Protein AF-A0A484FN72-F1 (afdb_monomer_lite)

Secondary structure (DSSP, 8-state):
-------------PPPPBTTB-HHHHHHHHHHHTHHHHHH-TTS-HIIIIIHHHHHHHHHHHHHS-HHHHHHHHHHHHHHHHTTTSHHHHHHHHHHHHHTTTT-HHHHHHHHHHHTSSS-HHHHHHHHHHHHHSTT-HHHHHHHHHHHHHHHHHHHHHHHHHT--

Radius of gyration: 18.96 Å; chains: 1; bounding box: 56×49×54 Å

Organism: Colletotrichum orbiculare (strain 104-T / ATCC 96160 / CBS 514.97 / LARS 414 / MAFF 240422) (NCBI:txid1213857)

Structure (mmCIF, N/CA/C/O backbone):
data_AF-A0A484FN72-F1
#
_entry.id   AF-A0A484FN72-F1
#
loop_
_atom_site.group_PDB
_atom_site.id
_atom_site.type_symbol
_atom_site.label_atom_id
_atom_site.label_alt_id
_atom_site.label_comp_id
_atom_site.label_asym_id
_atom_site.label_entity_id
_atom_site.label_seq_id
_atom_site.pdbx_PDB_ins_code
_atom_site.Cartn_x
_atom_site.Cartn_y
_atom_site.Cartn_z
_atom_site.occupancy
_atom_site.B_iso_or_equiv
_atom_site.auth_seq_id
_atom_site.auth_comp_id
_atom_site.auth_asym_id
_atom_site.auth_atom_id
_atom_site.pdbx_PDB_model_num
ATOM 1 N N . MET A 1 1 ? -37.221 30.517 35.607 1.00 42.94 1 MET A N 1
ATOM 2 C CA . MET A 1 1 ? -36.880 31.556 34.610 1.00 42.94 1 MET A CA 1
ATOM 3 C C . MET A 1 1 ? -35.497 32.049 35.008 1.00 42.94 1 MET A C 1
ATOM 5 O O . MET A 1 1 ? -35.375 32.486 36.138 1.00 42.94 1 MET A O 1
ATOM 9 N N . SER A 1 2 ? -34.399 31.863 34.287 1.00 36.91 2 SER A N 1
ATOM 10 C CA . SER A 1 2 ? -34.174 31.676 32.851 1.00 36.91 2 SER A CA 1
ATOM 11 C C . SER A 1 2 ? -32.861 30.889 32.686 1.00 36.91 2 SER A C 1
ATOM 13 O O . SER A 1 2 ? -31.913 31.127 33.423 1.00 36.91 2 SER A O 1
ATOM 15 N N . SER A 1 3 ? -32.888 29.789 31.937 1.00 43.03 3 SER A N 1
ATOM 16 C CA . SER A 1 3 ? -32.247 29.637 30.617 1.00 43.03 3 SER A CA 1
ATOM 17 C C . SER A 1 3 ? -30.721 29.769 30.643 1.00 43.03 3 SER A C 1
ATOM 19 O O . SER A 1 3 ? -30.185 30.865 30.512 1.00 43.03 3 SER A O 1
ATOM 21 N N . SER A 1 4 ? -30.030 28.630 30.734 1.00 42.06 4 SER A N 1
ATOM 22 C CA . SER A 1 4 ? -28.650 28.504 30.264 1.00 42.06 4 SER A CA 1
ATOM 23 C C . SER A 1 4 ? -28.678 27.734 28.952 1.00 42.06 4 SER A C 1
ATOM 25 O O . SER A 1 4 ? -28.871 26.521 28.909 1.00 42.06 4 SER A O 1
ATOM 27 N N . ASP A 1 5 ? -28.572 28.524 27.892 1.00 45.25 5 ASP A N 1
ATOM 28 C CA . ASP A 1 5 ? -28.374 28.133 26.509 1.00 45.25 5 ASP A CA 1
ATOM 29 C C . ASP A 1 5 ? -27.136 27.230 26.408 1.00 45.25 5 ASP A C 1
ATOM 31 O O . ASP A 1 5 ? -26.021 27.641 26.726 1.00 45.25 5 ASP A O 1
ATOM 35 N N . THR A 1 6 ? -27.347 25.965 26.048 1.00 44.88 6 THR A N 1
ATOM 36 C CA . THR A 1 6 ? -26.264 25.023 25.752 1.00 44.88 6 THR A CA 1
ATOM 37 C C . THR A 1 6 ? -26.281 24.822 24.247 1.00 44.88 6 THR A C 1
ATOM 39 O O . THR A 1 6 ? -27.060 24.024 23.726 1.00 44.88 6 THR A O 1
ATOM 42 N N . GLY A 1 7 ? -25.467 25.610 23.545 1.00 36.84 7 GLY A N 1
ATOM 43 C CA . GLY A 1 7 ? -25.264 25.459 22.109 1.00 36.84 7 GLY A CA 1
ATOM 44 C C . GLY A 1 7 ? -24.752 24.052 21.762 1.00 36.84 7 GLY A C 1
ATOM 45 O O . GLY A 1 7 ? -24.093 23.412 22.589 1.00 36.84 7 GLY A O 1
ATOM 46 N N . PRO A 1 8 ? -25.043 23.539 20.555 1.00 42.38 8 PRO A N 1
ATOM 47 C CA . PRO A 1 8 ? -24.592 22.219 20.154 1.00 42.38 8 PRO A CA 1
ATOM 48 C C . PRO A 1 8 ? -23.074 22.250 19.963 1.00 42.38 8 PRO A C 1
ATOM 50 O O . PRO A 1 8 ? -22.546 22.987 19.131 1.00 42.38 8 PRO A O 1
ATOM 53 N N . ALA A 1 9 ? -22.367 21.434 20.744 1.00 38.75 9 ALA A N 1
ATOM 54 C CA . ALA A 1 9 ? -20.978 21.106 20.481 1.00 38.75 9 ALA A CA 1
ATOM 55 C C . ALA A 1 9 ? -20.918 20.356 19.145 1.00 38.75 9 ALA A C 1
ATOM 57 O O . ALA A 1 9 ? -21.205 19.162 19.070 1.00 38.75 9 ALA A O 1
ATOM 58 N N . THR A 1 10 ? -20.572 21.065 18.075 1.00 40.38 10 THR A N 1
ATOM 59 C CA . THR A 1 10 ? -20.181 20.444 16.815 1.00 40.38 10 THR A CA 1
ATOM 60 C C . THR A 1 10 ? -18.912 19.650 17.094 1.00 40.38 10 THR A C 1
ATOM 62 O O . THR A 1 10 ? -17.827 20.221 17.205 1.00 40.38 10 THR A O 1
ATOM 65 N N . SER A 1 11 ? -19.042 18.333 17.258 1.00 41.00 11 SER A N 1
ATOM 66 C CA . SER A 1 11 ? -17.911 17.411 17.245 1.00 41.00 11 SER A CA 1
ATOM 67 C C . SER A 1 11 ? -17.256 17.491 15.870 1.00 41.00 11 SER A C 1
ATOM 69 O O . SER A 1 11 ? -17.613 16.761 14.950 1.00 41.00 11 SER A O 1
ATOM 71 N N . GLN A 1 12 ? -16.308 18.413 15.711 1.00 38.53 12 GLN A N 1
ATOM 72 C CA . GLN A 1 12 ? -15.317 18.312 14.656 1.00 38.53 12 GLN A CA 1
ATOM 73 C C . GLN A 1 12 ? -14.512 17.055 14.972 1.00 38.53 12 GLN A C 1
ATOM 75 O O . GLN A 1 12 ? -13.676 17.051 15.872 1.00 38.53 12 GLN A O 1
ATOM 80 N N . ALA A 1 13 ? -14.851 15.951 14.307 1.00 48.53 13 ALA A N 1
ATOM 81 C CA . ALA A 1 13 ? -14.035 14.754 14.333 1.00 48.53 13 ALA A CA 1
ATOM 82 C C . ALA A 1 13 ? -12.677 15.142 13.744 1.00 48.53 13 ALA A C 1
ATOM 84 O O . ALA A 1 13 ? -12.560 15.318 12.532 1.00 48.53 13 ALA A O 1
ATOM 85 N N . THR A 1 14 ? -11.687 15.355 14.612 1.00 56.38 14 THR A N 1
ATOM 86 C CA . THR A 1 14 ? -10.317 15.643 14.205 1.00 56.38 14 THR A CA 1
ATOM 87 C C . THR A 1 14 ? -9.869 14.518 13.286 1.00 56.38 14 THR A C 1
ATOM 89 O O . THR A 1 14 ? -9.955 13.340 13.646 1.00 56.38 14 THR A O 1
ATOM 92 N N . GLU A 1 15 ? -9.474 14.874 12.069 1.00 61.31 15 GLU A N 1
ATOM 93 C CA . GLU A 1 15 ? -8.938 13.912 11.121 1.00 61.31 15 GLU A CA 1
ATOM 94 C C . GLU A 1 15 ? -7.735 13.198 11.759 1.00 61.31 15 GLU A C 1
ATOM 96 O O . GLU A 1 15 ? -6.949 13.852 12.452 1.00 61.31 15 GLU A O 1
ATOM 101 N N . PRO A 1 16 ? -7.604 11.865 11.622 1.00 65.62 16 PRO A N 1
ATOM 102 C CA . PRO A 1 16 ? -6.483 11.158 12.226 1.00 65.62 16 PRO A CA 1
ATOM 103 C C . PRO A 1 16 ? -5.169 11.719 11.691 1.00 65.62 16 PRO A C 1
ATOM 105 O O . PRO A 1 16 ? -4.988 11.794 10.486 1.00 65.62 16 PRO A O 1
ATOM 108 N N . GLU A 1 17 ? -4.251 12.100 12.576 1.00 72.19 17 GLU A N 1
ATOM 109 C CA . GLU A 1 17 ? -2.908 12.523 12.182 1.00 72.19 17 GLU A CA 1
ATOM 110 C C . GLU A 1 17 ? -1.963 11.322 12.132 1.00 72.19 17 GLU A C 1
ATOM 112 O O . GLU A 1 17 ? -1.795 10.590 13.114 1.00 72.19 17 GLU A O 1
ATOM 117 N N . ILE A 1 18 ? -1.282 11.166 10.999 1.00 66.62 18 ILE A N 1
ATOM 118 C CA . ILE A 1 18 ? -0.271 10.135 10.770 1.00 66.62 18 ILE A CA 1
ATOM 119 C C . ILE A 1 18 ? 1.087 10.816 10.784 1.00 66.62 18 ILE A C 1
ATOM 121 O O . ILE A 1 18 ? 1.348 11.693 9.967 1.00 66.62 18 ILE A O 1
ATOM 125 N N . LEU A 1 19 ? 1.949 10.445 11.737 1.00 62.75 19 LEU A N 1
ATOM 126 C CA . LEU A 1 19 ? 3.273 11.066 11.918 1.00 62.75 19 LEU A CA 1
ATOM 127 C C . LEU A 1 19 ? 3.207 12.603 12.084 1.00 62.75 19 LEU A C 1
ATOM 129 O O . LEU A 1 19 ? 4.116 13.319 11.675 1.00 62.75 19 LEU A O 1
ATOM 133 N N . GLY A 1 20 ? 2.124 13.112 12.682 1.00 74.94 20 GLY A N 1
ATOM 134 C CA . GLY A 1 20 ? 1.894 14.552 12.859 1.00 74.94 20 GLY A CA 1
ATOM 135 C C . GLY A 1 20 ? 1.471 15.285 11.582 1.00 74.94 20 GLY A C 1
ATOM 136 O O . GLY A 1 20 ? 1.580 16.507 11.526 1.00 74.94 20 GLY A O 1
ATOM 137 N N . ARG A 1 21 ? 1.020 14.560 10.548 1.00 77.56 21 ARG A N 1
ATOM 138 C CA . ARG A 1 21 ? 0.485 15.132 9.307 1.00 77.56 21 ARG A CA 1
ATOM 139 C C . ARG A 1 21 ? -0.951 14.687 9.046 1.00 77.56 21 ARG A C 1
ATOM 141 O O . ARG A 1 21 ? -1.323 13.552 9.341 1.00 77.56 21 ARG A O 1
ATOM 148 N N . ASN A 1 22 ? -1.730 15.591 8.457 1.00 87.75 22 ASN A N 1
ATOM 149 C CA . ASN A 1 22 ? -3.014 15.288 7.825 1.00 87.75 22 ASN A CA 1
ATOM 150 C C . ASN A 1 22 ? -2.799 14.738 6.399 1.00 87.75 22 ASN A C 1
ATOM 152 O O . ASN A 1 22 ? -1.655 14.610 5.942 1.00 87.75 22 ASN A O 1
ATOM 156 N N . ARG A 1 23 ? -3.885 14.391 5.695 1.00 89.31 23 ARG A N 1
ATOM 157 C CA . ARG A 1 23 ? -3.808 13.785 4.354 1.00 89.31 23 ARG A CA 1
ATOM 158 C C . ARG A 1 23 ? -3.053 14.665 3.375 1.00 89.31 23 ARG A C 1
ATOM 160 O O . ARG A 1 23 ? -2.128 14.188 2.721 1.00 89.31 23 ARG A O 1
ATOM 167 N N . GLU A 1 24 ? -3.406 15.944 3.303 1.00 89.88 24 GLU A N 1
ATOM 168 C CA . GLU A 1 24 ? -2.817 16.895 2.361 1.00 89.88 24 GLU A CA 1
ATOM 169 C C . GLU A 1 24 ? -1.325 17.080 2.622 1.00 89.88 24 GLU A C 1
ATOM 171 O O . GLU A 1 24 ? -0.533 17.088 1.679 1.00 89.88 24 GLU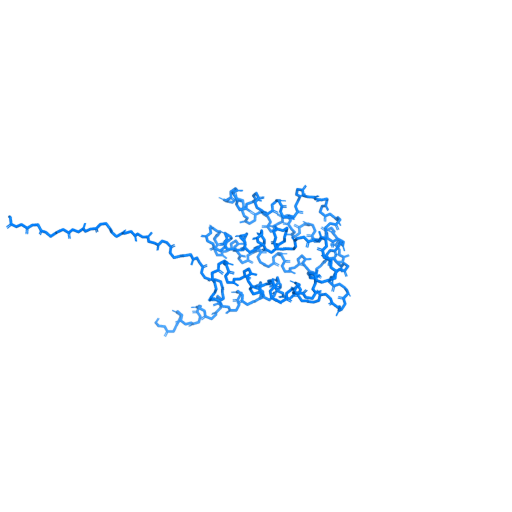 A O 1
ATOM 176 N N . GLY A 1 25 ? -0.929 17.171 3.895 1.00 87.19 25 GLY A N 1
ATOM 177 C CA . GLY A 1 25 ? 0.475 17.224 4.284 1.00 87.19 25 GLY A CA 1
ATOM 178 C C . GLY A 1 25 ? 1.227 15.976 3.828 1.00 87.19 25 GLY A C 1
ATOM 179 O O . GLY A 1 25 ? 2.272 16.078 3.190 1.00 87.19 25 GLY A O 1
ATOM 180 N N . MET A 1 26 ? 0.672 14.785 4.074 1.00 84.38 26 MET A N 1
ATOM 181 C CA . MET A 1 26 ? 1.322 13.535 3.674 1.00 84.38 26 MET A CA 1
ATOM 182 C C . MET A 1 26 ? 1.404 13.363 2.148 1.00 84.38 26 MET A C 1
ATOM 184 O O . MET A 1 26 ? 2.418 12.867 1.651 1.00 84.38 26 MET A O 1
ATOM 188 N N . ILE A 1 27 ? 0.394 13.818 1.399 1.00 86.44 27 ILE A N 1
ATOM 189 C CA . ILE A 1 27 ? 0.428 13.872 -0.071 1.00 86.44 27 ILE A CA 1
ATOM 190 C C . ILE A 1 27 ? 1.539 14.818 -0.534 1.00 86.44 27 ILE A C 1
ATOM 192 O O . ILE A 1 27 ? 2.385 14.418 -1.332 1.00 86.44 27 ILE A O 1
ATOM 196 N N . ALA A 1 28 ? 1.572 16.050 -0.017 1.00 88.25 28 ALA A N 1
ATOM 197 C CA . ALA A 1 28 ? 2.549 17.059 -0.417 1.00 88.25 28 ALA A CA 1
ATOM 198 C C . ALA A 1 28 ? 3.991 16.595 -0.170 1.00 88.25 28 ALA A C 1
ATOM 200 O O . ALA A 1 28 ? 4.846 16.719 -1.048 1.00 88.25 28 ALA A O 1
ATOM 201 N N . ASP A 1 29 ? 4.255 16.000 0.992 1.00 84.00 29 ASP A N 1
ATOM 202 C CA . ASP A 1 29 ? 5.582 15.492 1.330 1.00 84.00 29 ASP A CA 1
ATOM 203 C C . ASP A 1 29 ? 5.983 14.280 0.485 1.00 84.00 29 ASP A C 1
ATOM 205 O O . ASP A 1 29 ? 7.139 14.163 0.077 1.00 84.00 29 ASP A O 1
ATOM 209 N N . THR A 1 30 ? 5.030 13.403 0.160 1.00 80.56 30 THR A N 1
ATOM 210 C CA . THR A 1 30 ? 5.279 12.263 -0.734 1.00 80.56 30 THR A CA 1
ATOM 211 C C . THR A 1 30 ? 5.624 12.732 -2.146 1.00 80.56 30 THR A C 1
ATOM 213 O O . THR A 1 30 ? 6.576 12.229 -2.739 1.00 80.56 30 THR A O 1
ATOM 216 N N . LEU A 1 31 ? 4.904 13.729 -2.670 1.00 83.75 31 LEU A N 1
ATOM 217 C CA . LEU A 1 31 ? 5.185 14.310 -3.985 1.00 83.75 31 LEU A CA 1
ATOM 218 C C . LEU A 1 31 ? 6.552 14.985 -4.028 1.00 83.75 31 LEU A C 1
ATOM 220 O O . LEU A 1 31 ? 7.321 14.737 -4.952 1.00 83.75 31 LEU A O 1
ATOM 224 N N . LYS A 1 32 ? 6.879 15.780 -3.004 1.00 84.81 32 LYS A N 1
ATOM 225 C CA . LYS A 1 32 ? 8.177 16.453 -2.889 1.00 84.81 32 LYS A CA 1
ATOM 226 C C . LYS A 1 32 ? 9.336 15.455 -2.879 1.00 84.81 32 LYS A C 1
ATOM 228 O O . LYS A 1 32 ? 10.331 15.647 -3.570 1.00 84.81 32 LYS A O 1
ATOM 233 N N . ASN A 1 33 ? 9.202 14.366 -2.126 1.00 78.38 33 ASN A N 1
ATOM 234 C CA . ASN A 1 33 ? 10.230 13.326 -2.055 1.00 78.38 33 ASN A CA 1
ATOM 235 C C . ASN A 1 33 ? 10.291 12.456 -3.328 1.00 78.38 33 ASN A C 1
ATOM 237 O O . ASN A 1 33 ? 11.293 11.784 -3.564 1.00 78.38 33 ASN A O 1
ATOM 241 N N . GLY A 1 34 ? 9.228 12.460 -4.136 1.00 74.88 34 GLY A N 1
ATOM 242 C CA . GLY A 1 34 ? 9.104 11.714 -5.387 1.00 74.88 34 GLY A CA 1
ATOM 243 C C . GLY A 1 34 ? 9.384 12.526 -6.656 1.00 74.88 34 GLY A C 1
ATOM 244 O O . GLY A 1 34 ? 9.218 11.983 -7.748 1.00 74.88 34 GLY A O 1
ATOM 245 N N . GLU A 1 35 ? 9.806 13.794 -6.555 1.00 79.19 35 GLU A N 1
ATOM 246 C CA . GLU A 1 35 ? 10.008 14.676 -7.719 1.00 79.19 35 GLU A CA 1
ATOM 247 C C . GLU A 1 35 ? 10.939 14.070 -8.775 1.00 79.19 35 GLU A C 1
ATOM 249 O O . GLU A 1 35 ? 10.685 14.187 -9.974 1.00 79.19 35 GLU A O 1
ATOM 254 N N . ASP A 1 36 ? 12.004 13.392 -8.349 1.00 76.44 36 ASP A N 1
ATOM 255 C CA . ASP A 1 36 ? 12.948 12.766 -9.273 1.00 76.44 36 ASP A CA 1
ATOM 256 C C . ASP A 1 36 ? 12.338 11.569 -10.008 1.00 76.44 36 ASP A C 1
ATOM 258 O O . ASP A 1 36 ? 12.657 11.347 -11.173 1.00 76.44 36 ASP A O 1
ATOM 262 N N . VAL A 1 37 ? 11.391 10.858 -9.390 1.00 70.62 37 VAL A N 1
ATOM 263 C CA . VAL A 1 37 ? 10.647 9.788 -10.068 1.00 70.62 37 VAL A CA 1
ATOM 264 C C . VAL A 1 37 ? 9.665 10.368 -11.085 1.00 70.62 37 VAL A C 1
ATOM 266 O O . VAL A 1 37 ? 9.597 9.886 -12.214 1.00 70.62 37 VAL A O 1
ATOM 269 N N . GLN A 1 38 ? 8.958 11.448 -10.740 1.00 78.06 38 GLN A N 1
ATOM 270 C CA . GLN A 1 38 ? 8.058 12.128 -11.678 1.00 78.06 38 GLN A CA 1
ATOM 271 C C . GLN A 1 38 ? 8.799 12.633 -12.928 1.00 78.06 38 GLN A C 1
ATOM 273 O O . GLN A 1 38 ? 8.246 12.578 -14.025 1.00 78.06 38 GLN A O 1
ATOM 278 N N . LYS A 1 39 ? 10.053 13.088 -12.789 1.00 81.25 39 LYS A N 1
ATOM 279 C CA . LYS A 1 39 ? 10.898 13.503 -13.927 1.00 81.25 39 LYS A CA 1
ATOM 280 C C . LYS A 1 39 ? 11.282 12.339 -14.845 1.00 81.25 39 LYS A C 1
ATOM 282 O O . LYS A 1 39 ? 11.461 12.561 -16.039 1.00 81.25 39 LYS A O 1
ATOM 287 N N . LEU A 1 40 ? 11.437 11.129 -14.302 1.00 74.38 40 LEU A N 1
ATOM 288 C CA . LEU A 1 40 ? 11.783 9.932 -15.079 1.00 74.38 40 LEU A CA 1
ATOM 289 C C . LEU A 1 40 ? 10.598 9.404 -15.894 1.00 74.38 40 LEU A C 1
ATOM 291 O O . LEU A 1 40 ? 10.806 8.864 -16.978 1.00 74.38 40 LEU A O 1
ATOM 295 N N . TYR A 1 41 ? 9.372 9.602 -15.405 1.00 73.38 41 TYR A N 1
ATOM 296 C CA . TYR A 1 41 ? 8.148 9.175 -16.084 1.00 73.38 41 TYR A CA 1
ATOM 297 C C . TYR A 1 41 ? 7.149 10.346 -16.183 1.00 73.38 41 TYR A C 1
ATOM 299 O O . TYR A 1 41 ? 6.137 10.360 -15.479 1.00 73.38 41 TYR A O 1
ATOM 307 N N . PRO A 1 42 ? 7.419 11.353 -17.038 1.00 80.31 42 PRO A N 1
ATOM 308 C CA . PRO A 1 42 ? 6.624 12.585 -17.113 1.00 80.31 42 PRO A CA 1
ATOM 309 C C . PRO A 1 42 ? 5.178 12.360 -17.575 1.00 80.31 42 PRO A C 1
ATOM 311 O O . PRO A 1 42 ? 4.304 13.160 -17.251 1.00 80.31 42 PRO A O 1
ATOM 314 N N . ASP A 1 43 ? 4.917 11.263 -18.287 1.00 82.12 43 ASP A N 1
ATOM 315 C CA . ASP A 1 43 ? 3.585 10.913 -18.793 1.00 82.12 43 ASP A CA 1
ATOM 316 C C . ASP A 1 43 ? 2.688 10.258 -17.729 1.00 82.12 43 ASP A C 1
ATOM 318 O O . ASP A 1 43 ? 1.490 10.066 -17.942 1.00 82.12 43 ASP A O 1
ATOM 322 N N . VAL A 1 44 ? 3.250 9.899 -16.571 1.00 74.06 44 VAL A N 1
ATOM 323 C CA . VAL A 1 44 ? 2.516 9.264 -15.475 1.00 74.06 44 VAL A CA 1
ATOM 324 C C . VAL A 1 44 ? 2.105 10.327 -14.464 1.00 74.06 44 VAL A C 1
ATOM 326 O O . VAL A 1 44 ? 2.952 10.964 -13.841 1.00 74.06 44 VAL A O 1
ATOM 329 N N . ASN A 1 45 ? 0.798 10.487 -14.237 1.00 83.06 45 ASN A N 1
ATOM 330 C CA . ASN A 1 45 ? 0.291 11.307 -13.135 1.00 83.06 45 ASN A CA 1
ATOM 331 C C . ASN A 1 45 ? 0.423 10.542 -11.806 1.00 83.06 45 ASN A C 1
ATOM 333 O O . ASN A 1 45 ? -0.544 9.949 -11.326 1.00 83.06 45 ASN A O 1
ATOM 337 N N . PHE A 1 46 ? 1.621 10.527 -11.208 1.00 77.88 46 PHE A N 1
ATOM 338 C CA . PHE A 1 46 ? 1.867 9.791 -9.959 1.00 77.88 46 PHE A CA 1
ATOM 339 C C . PHE A 1 46 ? 1.004 10.282 -8.802 1.00 77.88 46 PHE A C 1
ATOM 341 O O . PHE A 1 46 ? 0.629 9.482 -7.943 1.00 77.88 46 PHE A O 1
ATOM 348 N N . LYS A 1 47 ? 0.673 11.577 -8.781 1.00 84.56 47 LYS A N 1
ATOM 349 C CA . LYS A 1 47 ? -0.167 12.168 -7.742 1.00 84.56 47 LYS A CA 1
ATOM 350 C C . LYS A 1 47 ? -1.515 11.459 -7.662 1.00 84.56 47 LYS A C 1
ATOM 352 O O . LYS A 1 47 ? -1.810 10.837 -6.646 1.00 84.56 47 LYS A O 1
ATOM 357 N N . GLU A 1 48 ? -2.291 11.520 -8.736 1.00 86.38 48 GLU A N 1
ATOM 358 C CA . GLU A 1 48 ? -3.656 10.982 -8.756 1.00 86.38 48 GLU A CA 1
ATOM 359 C C . GLU A 1 48 ? -3.668 9.456 -8.896 1.00 86.38 48 GLU A C 1
ATOM 361 O O . GLU A 1 48 ? -4.537 8.779 -8.351 1.00 86.38 48 GLU A O 1
ATOM 366 N N . ALA A 1 49 ? -2.699 8.881 -9.617 1.00 79.69 49 ALA A N 1
ATOM 367 C CA . ALA A 1 49 ? -2.706 7.449 -9.901 1.00 79.69 49 ALA A CA 1
ATOM 368 C C . ALA A 1 49 ? -2.167 6.589 -8.748 1.00 79.69 49 ALA A C 1
ATOM 370 O O . ALA A 1 49 ? -2.540 5.414 -8.664 1.00 79.69 49 ALA A O 1
ATOM 371 N N . VAL A 1 50 ? -1.285 7.140 -7.902 1.00 78.69 50 VAL A N 1
ATOM 372 C CA . VAL A 1 50 ? -0.530 6.374 -6.893 1.00 78.69 50 VAL A CA 1
ATOM 373 C C . VAL A 1 50 ? -0.566 7.034 -5.517 1.00 78.69 50 VAL A C 1
ATOM 375 O O . VAL A 1 50 ? -0.969 6.386 -4.551 1.00 78.69 50 VAL A O 1
ATOM 378 N N . VAL A 1 51 ? -0.158 8.301 -5.401 1.00 84.06 51 VAL A N 1
ATOM 379 C CA . VAL A 1 51 ? 0.051 8.953 -4.096 1.00 84.06 51 VAL A CA 1
ATOM 380 C C . VAL A 1 51 ? -1.265 9.176 -3.361 1.00 84.06 51 VAL A C 1
ATOM 382 O O . VAL A 1 51 ? -1.409 8.699 -2.238 1.00 84.06 51 VAL A O 1
ATOM 385 N N . GLU A 1 52 ? -2.227 9.864 -3.976 1.00 89.19 52 GLU A N 1
ATOM 386 C CA . GLU A 1 52 ? -3.510 10.169 -3.335 1.00 89.19 52 GLU A CA 1
ATOM 387 C C . GLU A 1 52 ? -4.275 8.900 -2.932 1.00 89.19 52 GLU A C 1
ATOM 389 O O . GLU A 1 52 ? -4.630 8.800 -1.756 1.00 89.19 52 GLU A O 1
ATOM 394 N N . PRO A 1 53 ? -4.455 7.883 -3.806 1.00 86.75 53 PRO A N 1
ATOM 395 C CA . PRO A 1 53 ? -5.119 6.641 -3.413 1.00 86.75 53 PRO A CA 1
ATOM 396 C C . PRO A 1 53 ? -4.430 5.944 -2.235 1.00 86.75 53 PRO A C 1
ATOM 398 O O . PRO A 1 53 ? -5.092 5.509 -1.295 1.00 86.75 53 PRO A O 1
ATOM 401 N N . THR A 1 54 ? -3.094 5.875 -2.246 1.00 87.50 54 THR A N 1
ATOM 402 C CA . THR A 1 54 ? -2.329 5.182 -1.196 1.00 87.50 54 THR A CA 1
ATOM 403 C C . THR A 1 54 ? -2.412 5.919 0.140 1.00 87.50 54 THR A C 1
ATOM 405 O O . THR A 1 54 ? -2.611 5.293 1.185 1.00 87.50 54 THR A O 1
ATOM 408 N N . VAL A 1 55 ? -2.294 7.251 0.127 1.00 88.31 55 VAL A N 1
ATOM 409 C CA . VAL A 1 55 ? -2.457 8.071 1.334 1.00 88.31 55 VAL A CA 1
ATOM 410 C C . VAL A 1 55 ? -3.885 7.958 1.857 1.00 88.31 55 VAL A C 1
ATOM 412 O O . VAL A 1 55 ? -4.070 7.730 3.051 1.00 88.31 55 VAL A O 1
ATOM 415 N N . HIS A 1 56 ? -4.895 8.047 0.991 1.00 91.69 56 HIS A N 1
ATOM 416 C CA . HIS A 1 56 ? -6.286 7.931 1.416 1.00 91.69 56 HIS A CA 1
ATOM 417 C C . HIS A 1 56 ? -6.580 6.587 2.080 1.00 91.69 56 HIS A C 1
ATOM 419 O O . HIS A 1 56 ? -7.095 6.574 3.202 1.00 91.69 56 HIS A O 1
ATOM 425 N N . LEU A 1 57 ? -6.145 5.490 1.454 1.00 91.69 57 LEU A N 1
ATOM 426 C CA . LEU A 1 57 ? -6.267 4.153 2.021 1.00 91.69 57 LEU A CA 1
ATOM 427 C C . LEU A 1 57 ? -5.588 4.074 3.395 1.00 91.69 57 LEU A C 1
ATOM 429 O O . LEU A 1 57 ? -6.154 3.533 4.340 1.00 91.69 57 LEU A O 1
ATOM 433 N N . THR A 1 58 ? -4.394 4.651 3.537 1.00 89.62 58 THR A N 1
ATOM 434 C CA . THR A 1 58 ? -3.627 4.617 4.791 1.00 89.62 58 THR A CA 1
ATOM 435 C C . THR A 1 58 ? -4.364 5.328 5.930 1.00 89.62 58 THR A C 1
ATOM 437 O O . THR A 1 58 ? -4.463 4.792 7.037 1.00 89.62 58 THR A O 1
ATOM 440 N N . PHE A 1 59 ? -4.933 6.506 5.670 1.00 89.56 59 PHE A N 1
ATOM 441 C CA . PHE A 1 59 ? -5.725 7.234 6.664 1.00 89.56 59 PHE A CA 1
ATOM 442 C C . PHE A 1 59 ? -7.052 6.538 6.977 1.00 89.56 59 PHE A C 1
ATOM 444 O O . PHE A 1 59 ? -7.453 6.492 8.140 1.00 89.56 59 PHE A O 1
ATOM 451 N N . ASP A 1 60 ? -7.723 5.963 5.980 1.00 93.06 60 ASP A N 1
ATOM 452 C CA . ASP A 1 60 ? -8.981 5.244 6.194 1.00 93.06 60 ASP A CA 1
ATOM 453 C C . ASP A 1 60 ? -8.771 3.939 6.969 1.00 93.06 60 ASP A C 1
ATOM 455 O O . ASP A 1 60 ? -9.567 3.613 7.853 1.00 93.06 60 ASP A O 1
ATOM 459 N N . ILE A 1 61 ? -7.650 3.246 6.741 1.00 91.19 61 ILE A N 1
ATOM 460 C CA . ILE A 1 61 ? -7.237 2.108 7.565 1.00 91.19 61 ILE A CA 1
ATOM 461 C C . ILE A 1 61 ? -7.067 2.544 9.022 1.00 91.19 61 ILE A C 1
ATOM 463 O O . ILE A 1 61 ? -7.624 1.910 9.915 1.00 91.19 61 ILE A O 1
ATOM 467 N N . GLN A 1 62 ? -6.360 3.646 9.279 1.00 88.94 62 GLN A N 1
ATOM 468 C CA . GLN A 1 62 ? -6.170 4.127 10.649 1.00 88.94 62 GLN A CA 1
ATOM 469 C C . GLN A 1 62 ? -7.456 4.583 11.330 1.00 88.94 62 GLN A C 1
ATOM 471 O O . GLN A 1 62 ? -7.602 4.432 12.543 1.00 88.94 62 GLN A O 1
ATOM 476 N N . LYS A 1 63 ? -8.375 5.162 10.558 1.00 89.88 63 LYS A N 1
ATOM 477 C CA . LYS A 1 63 ? -9.621 5.708 11.083 1.00 89.88 63 LYS A CA 1
ATOM 478 C C . LYS A 1 63 ? -10.631 4.624 11.432 1.00 89.88 63 LYS A C 1
ATOM 480 O O . LYS A 1 63 ? -11.315 4.739 12.446 1.00 89.88 63 LYS A O 1
ATOM 485 N N . TYR A 1 64 ? -10.765 3.620 10.570 1.00 92.31 64 TYR A N 1
ATOM 486 C CA . TYR A 1 64 ? -11.903 2.704 10.609 1.00 92.31 64 TYR A CA 1
ATOM 487 C C . TYR A 1 64 ? -11.526 1.283 11.033 1.00 92.31 64 TYR A C 1
ATOM 489 O O . TYR A 1 64 ? -12.322 0.588 11.664 1.00 92.31 64 TYR A O 1
ATOM 497 N N . ILE A 1 65 ? -10.313 0.825 10.731 1.00 92.25 65 ILE A N 1
ATOM 498 C CA . ILE A 1 65 ? -9.901 -0.550 11.031 1.00 92.25 65 ILE A CA 1
ATOM 499 C C . ILE A 1 65 ? -9.448 -0.647 12.489 1.00 92.25 65 ILE A C 1
ATOM 501 O O . ILE A 1 65 ? -8.868 0.282 13.034 1.00 92.25 65 ILE A O 1
ATOM 505 N N . SER A 1 66 ? -9.696 -1.778 13.151 1.00 92.44 66 SER A N 1
ATOM 506 C CA . SER A 1 66 ? -9.257 -1.972 14.539 1.00 92.44 66 SER A CA 1
ATOM 507 C C . SER A 1 66 ? -7.732 -2.043 14.646 1.00 92.44 66 SER A C 1
ATOM 509 O O . SER A 1 66 ? -7.082 -2.622 13.778 1.00 92.44 66 SER A O 1
ATOM 511 N N . ASP A 1 67 ? -7.150 -1.571 15.751 1.00 89.31 67 ASP A N 1
ATOM 512 C CA . ASP A 1 67 ? -5.698 -1.620 15.992 1.00 89.31 67 ASP A CA 1
ATOM 513 C C . ASP A 1 67 ? -5.071 -3.004 15.743 1.00 89.31 67 ASP A C 1
ATOM 515 O O . ASP A 1 67 ? -3.931 -3.118 15.291 1.00 89.31 67 ASP A O 1
ATOM 519 N N . ALA A 1 68 ? -5.791 -4.080 16.082 1.00 93.38 68 ALA A N 1
ATOM 520 C CA . ALA A 1 68 ? -5.325 -5.447 15.863 1.00 93.38 68 ALA A CA 1
ATOM 521 C C . ALA A 1 68 ? -5.219 -5.780 14.367 1.00 93.38 68 ALA A C 1
ATOM 523 O O . ALA A 1 68 ? -4.201 -6.319 13.932 1.00 93.38 68 ALA A O 1
ATOM 524 N N . ASN A 1 69 ? -6.235 -5.411 13.586 1.00 93.81 69 ASN A N 1
ATOM 525 C CA . ASN A 1 69 ? -6.251 -5.630 12.144 1.00 93.81 69 ASN A CA 1
ATOM 526 C C . ASN A 1 69 ? -5.322 -4.662 11.406 1.00 93.81 69 ASN A C 1
ATOM 528 O O . ASN A 1 69 ? -4.706 -5.077 10.433 1.00 93.81 69 ASN A O 1
ATOM 532 N N . GLN A 1 70 ? -5.153 -3.426 11.885 1.00 91.56 70 GLN A N 1
ATOM 533 C CA . GLN A 1 70 ? -4.161 -2.486 11.353 1.00 91.56 70 GLN A CA 1
ATOM 534 C C . GLN A 1 70 ? -2.742 -3.050 11.485 1.00 91.56 70 GLN A C 1
ATOM 536 O O . GLN A 1 70 ? -1.997 -3.087 10.509 1.00 91.56 70 GLN A O 1
ATOM 541 N N . ARG A 1 71 ? -2.370 -3.543 12.679 1.00 89.88 71 ARG A N 1
ATOM 542 C CA . ARG A 1 71 ? -1.056 -4.174 12.896 1.00 89.88 71 ARG A CA 1
ATOM 543 C C . ARG A 1 71 ? -0.854 -5.365 11.972 1.00 89.88 71 ARG A C 1
ATOM 545 O O . ARG A 1 71 ? 0.166 -5.441 11.301 1.00 89.88 71 ARG A O 1
ATOM 552 N N . ARG A 1 72 ? -1.844 -6.260 11.903 1.00 94.25 72 ARG A N 1
ATOM 553 C CA . ARG A 1 72 ? -1.776 -7.433 11.030 1.00 94.25 72 ARG A CA 1
ATOM 554 C C . ARG A 1 72 ? -1.642 -7.037 9.556 1.00 94.25 72 ARG A C 1
ATOM 556 O O . ARG A 1 72 ? -0.785 -7.584 8.876 1.00 94.25 72 ARG A O 1
ATOM 563 N N . TYR A 1 73 ? -2.433 -6.071 9.090 1.00 93.94 73 TYR A N 1
ATOM 564 C CA . TYR A 1 73 ? -2.342 -5.521 7.738 1.00 93.94 73 TYR A CA 1
ATOM 565 C C . TYR A 1 73 ? -0.931 -4.997 7.441 1.00 93.94 73 TYR A C 1
ATOM 567 O O . TYR A 1 73 ? -0.319 -5.414 6.462 1.00 93.94 73 TYR A O 1
ATOM 575 N N . ASN A 1 74 ? -0.382 -4.150 8.316 1.00 88.25 74 ASN A N 1
ATOM 576 C CA . ASN A 1 74 ? 0.945 -3.562 8.127 1.00 88.25 74 ASN A CA 1
ATOM 577 C C . ASN A 1 74 ? 2.049 -4.628 8.092 1.00 88.25 74 ASN A C 1
ATOM 579 O O . ASN A 1 74 ? 2.930 -4.558 7.238 1.00 88.25 74 ASN A O 1
ATOM 583 N N . THR A 1 75 ? 1.986 -5.632 8.975 1.00 89.94 75 THR A N 1
ATOM 584 C CA . THR A 1 75 ? 2.925 -6.764 8.968 1.00 89.94 75 THR A CA 1
ATOM 585 C C . THR A 1 75 ? 2.851 -7.535 7.654 1.00 89.94 75 THR A C 1
ATOM 587 O O . THR A 1 75 ? 3.882 -7.763 7.030 1.00 89.94 75 THR A O 1
ATOM 590 N N . LEU A 1 76 ? 1.647 -7.874 7.188 1.00 93.62 76 LEU A N 1
ATOM 591 C CA . LEU A 1 76 ? 1.455 -8.632 5.949 1.00 93.62 76 LEU A CA 1
ATOM 592 C C . LEU A 1 76 ? 1.930 -7.859 4.712 1.00 93.62 76 LEU A C 1
ATOM 594 O O . LEU A 1 76 ? 2.572 -8.441 3.842 1.00 93.62 76 LEU A O 1
ATOM 598 N N . ILE A 1 77 ? 1.671 -6.548 4.639 1.00 90.88 77 ILE A N 1
ATOM 599 C CA . ILE A 1 77 ? 2.183 -5.702 3.551 1.00 90.88 77 ILE A CA 1
ATOM 600 C C . ILE A 1 77 ? 3.713 -5.618 3.595 1.00 90.88 77 ILE A C 1
ATOM 602 O O . ILE A 1 77 ? 4.356 -5.739 2.555 1.00 90.88 77 ILE A O 1
ATOM 606 N N . ALA A 1 78 ? 4.314 -5.455 4.776 1.00 86.44 78 ALA A N 1
ATOM 607 C CA . ALA A 1 78 ? 5.769 -5.422 4.912 1.00 86.44 78 ALA A CA 1
ATOM 608 C C . ALA A 1 78 ? 6.416 -6.753 4.490 1.00 86.44 78 ALA A C 1
ATOM 610 O O . ALA A 1 78 ? 7.378 -6.752 3.721 1.00 86.44 78 ALA A O 1
ATOM 611 N N . GLU A 1 79 ? 5.862 -7.883 4.934 1.00 88.50 79 GLU A N 1
ATOM 612 C CA . GLU A 1 79 ? 6.317 -9.215 4.526 1.00 88.50 79 GLU A CA 1
ATOM 613 C C . GLU A 1 79 ? 6.138 -9.432 3.020 1.00 88.50 79 GLU A C 1
ATOM 615 O O . GLU A 1 79 ? 7.041 -9.957 2.370 1.00 88.50 79 GLU A O 1
ATOM 620 N N . MET A 1 80 ? 5.021 -8.985 2.438 1.00 93.12 80 MET A N 1
ATOM 621 C CA . MET A 1 80 ? 4.782 -9.062 0.994 1.00 93.12 80 MET A CA 1
ATOM 622 C C . MET A 1 80 ? 5.876 -8.322 0.219 1.00 93.12 80 MET A C 1
ATOM 624 O O . MET A 1 80 ? 6.472 -8.896 -0.692 1.00 93.12 80 MET A O 1
ATOM 628 N N . LEU A 1 81 ? 6.203 -7.091 0.627 1.00 86.88 81 LEU A N 1
ATOM 629 C CA . LEU A 1 81 ? 7.242 -6.278 -0.011 1.00 86.88 81 LEU A CA 1
ATOM 630 C C . LEU A 1 81 ? 8.640 -6.909 0.114 1.00 86.88 81 LEU A C 1
ATOM 632 O O . LEU A 1 81 ? 9.426 -6.859 -0.831 1.00 86.88 81 LEU A O 1
ATOM 636 N N . GLN A 1 82 ? 8.946 -7.549 1.246 1.00 87.81 82 GLN A N 1
ATOM 637 C CA . GLN A 1 82 ? 10.213 -8.266 1.451 1.00 87.81 82 GLN A CA 1
ATOM 638 C C . GLN A 1 82 ? 10.320 -9.556 0.626 1.00 87.81 82 GLN A C 1
ATOM 640 O O . GLN A 1 82 ? 11.426 -9.993 0.317 1.00 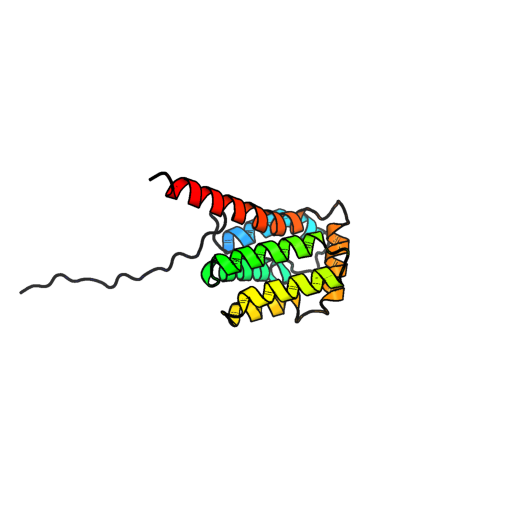87.81 82 GLN A O 1
ATOM 645 N N . ASN A 1 83 ? 9.187 -10.155 0.254 1.00 91.06 83 ASN A N 1
ATOM 646 C CA . ASN A 1 83 ? 9.121 -11.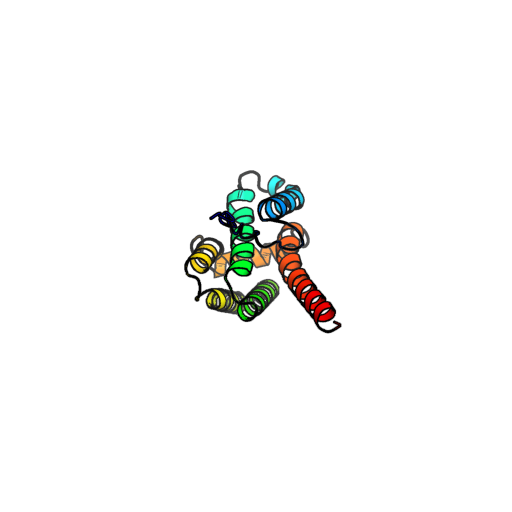447 -0.427 1.00 91.06 83 ASN A CA 1
ATOM 647 C C . ASN A 1 83 ? 8.641 -11.339 -1.884 1.00 91.06 83 ASN A C 1
ATOM 649 O O . ASN A 1 83 ? 8.187 -12.325 -2.459 1.00 91.06 83 ASN A O 1
ATOM 653 N N . THR A 1 84 ? 8.784 -10.174 -2.524 1.00 90.19 84 THR A N 1
ATOM 654 C CA . THR A 1 84 ? 8.372 -9.959 -3.929 1.00 90.19 84 THR A CA 1
ATOM 655 C C . THR A 1 84 ? 9.091 -10.860 -4.943 1.00 90.19 84 THR A C 1
ATOM 657 O O . THR A 1 84 ? 8.581 -11.064 -6.042 1.00 90.19 84 THR A O 1
ATOM 660 N N . ALA A 1 85 ? 10.234 -11.451 -4.571 1.00 90.31 85 ALA A N 1
ATOM 661 C CA . ALA A 1 85 ? 10.947 -12.449 -5.375 1.00 90.31 85 ALA A CA 1
ATOM 662 C C . ALA A 1 85 ? 10.178 -13.780 -5.529 1.00 90.31 85 ALA A C 1
ATOM 664 O O . ALA A 1 85 ? 10.451 -14.537 -6.460 1.00 90.31 85 ALA A O 1
ATOM 665 N N . ASP A 1 86 ? 9.223 -14.063 -4.636 1.00 93.88 86 ASP A N 1
ATOM 666 C CA . ASP A 1 86 ? 8.283 -15.183 -4.729 1.00 93.88 86 ASP A CA 1
ATOM 667 C C . ASP A 1 86 ? 6.858 -14.634 -4.944 1.00 93.88 86 ASP A C 1
ATOM 669 O O . ASP A 1 86 ? 6.157 -14.307 -3.978 1.00 93.88 86 ASP A O 1
ATOM 673 N N . PRO A 1 87 ? 6.388 -14.544 -6.205 1.00 90.56 87 PRO A N 1
ATOM 674 C CA . PRO A 1 87 ? 5.066 -14.009 -6.509 1.00 90.56 87 PRO A CA 1
ATOM 675 C C . PRO A 1 87 ? 3.914 -14.767 -5.847 1.00 90.56 87 PRO A C 1
ATOM 677 O O . PRO A 1 87 ? 2.906 -14.154 -5.510 1.00 90.56 87 PRO A O 1
ATOM 680 N N . GLY A 1 88 ? 4.052 -16.080 -5.631 1.00 94.31 88 GLY A N 1
ATOM 681 C CA . GLY A 1 88 ? 3.002 -16.886 -5.009 1.00 94.31 88 GLY A CA 1
ATOM 682 C C . GLY A 1 88 ? 2.874 -16.617 -3.509 1.00 94.31 88 GLY A C 1
ATOM 683 O O . GLY A 1 88 ? 1.765 -16.589 -2.972 1.00 94.31 88 GLY A O 1
ATOM 684 N N . LEU A 1 89 ? 3.999 -16.402 -2.821 1.00 95.38 89 LEU A N 1
ATOM 685 C CA . LEU A 1 89 ? 4.013 -15.954 -1.427 1.00 95.38 89 LEU A CA 1
ATOM 686 C C . LEU A 1 89 ? 3.495 -14.521 -1.293 1.00 95.38 89 LEU A C 1
ATOM 688 O O . LEU A 1 89 ? 2.594 -14.281 -0.491 1.00 95.38 89 LEU A O 1
ATOM 692 N N . ALA A 1 90 ? 4.013 -13.595 -2.097 1.00 94.25 90 ALA A N 1
ATOM 693 C CA . ALA A 1 90 ? 3.612 -12.194 -2.058 1.00 94.25 90 ALA A CA 1
ATOM 694 C C . ALA A 1 90 ? 2.114 -11.999 -2.365 1.00 94.25 90 ALA A C 1
ATOM 696 O O . ALA A 1 90 ? 1.442 -11.237 -1.671 1.00 94.25 90 ALA A O 1
ATOM 697 N N . GLU A 1 91 ? 1.552 -12.735 -3.330 1.00 95.31 91 GLU A N 1
ATOM 698 C CA . GLU A 1 91 ? 0.117 -12.684 -3.632 1.00 95.31 91 GLU A CA 1
ATOM 699 C C . GLU A 1 91 ? -0.729 -13.170 -2.451 1.00 95.31 91 GLU A C 1
ATOM 701 O O . GLU A 1 91 ? -1.715 -12.531 -2.084 1.00 95.31 91 GLU A O 1
ATOM 706 N N . ARG A 1 92 ? -0.330 -14.271 -1.806 1.00 97.12 92 ARG A N 1
ATOM 707 C CA . ARG A 1 92 ? -1.039 -14.781 -0.627 1.00 97.12 92 ARG A CA 1
ATOM 708 C C . ARG A 1 92 ? -1.046 -13.761 0.509 1.00 97.12 92 ARG A C 1
ATOM 710 O O . ARG A 1 92 ? -2.097 -13.509 1.090 1.00 97.12 92 ARG A O 1
ATOM 717 N N . LEU A 1 93 ? 0.105 -13.146 0.783 1.00 96.38 93 LEU A N 1
ATOM 718 C CA . LEU A 1 93 ? 0.241 -12.110 1.809 1.00 96.38 93 LEU A CA 1
ATOM 719 C C . LEU A 1 93 ? -0.630 -10.884 1.493 1.00 96.38 93 LEU A C 1
ATOM 721 O O . LEU A 1 93 ? -1.271 -10.344 2.393 1.00 96.38 93 LEU A O 1
ATOM 725 N N . LEU A 1 94 ? -0.728 -10.487 0.219 1.00 94.94 94 LEU A N 1
ATOM 726 C CA . LEU A 1 94 ? -1.609 -9.403 -0.225 1.00 94.94 94 LEU A CA 1
ATOM 727 C C . LEU A 1 94 ? -3.093 -9.725 0.030 1.00 94.94 94 LEU A C 1
ATOM 729 O O . LEU A 1 94 ? -3.831 -8.885 0.550 1.00 94.94 94 LEU A O 1
ATOM 733 N N . TRP A 1 95 ? -3.532 -10.948 -0.281 1.00 97.00 95 TRP A N 1
ATOM 734 C CA . TRP A 1 95 ? -4.903 -11.392 -0.006 1.00 97.00 95 TRP A CA 1
ATOM 735 C C . TRP A 1 95 ? -5.212 -11.456 1.493 1.00 97.00 95 TRP A C 1
ATOM 737 O O . TRP A 1 95 ? -6.299 -11.058 1.921 1.00 97.00 95 TRP A O 1
ATOM 747 N N . GLU A 1 96 ? -4.261 -11.908 2.310 1.00 97.69 96 GLU A N 1
ATOM 748 C CA . GLU A 1 96 ? -4.403 -11.895 3.767 1.00 97.69 96 GLU A CA 1
ATOM 749 C C . GLU A 1 96 ? -4.452 -10.466 4.328 1.00 97.69 96 GLU A C 1
ATOM 751 O O . GLU A 1 96 ? -5.222 -10.192 5.256 1.00 97.69 96 GLU A O 1
ATOM 756 N N . ALA A 1 97 ? -3.686 -9.533 3.752 1.00 95.94 97 ALA A N 1
ATOM 757 C CA . ALA A 1 97 ? -3.747 -8.123 4.122 1.00 95.94 97 ALA A CA 1
ATOM 758 C C . ALA A 1 97 ? -5.145 -7.563 3.825 1.00 95.94 97 ALA A C 1
ATOM 760 O O . ALA A 1 97 ? -5.791 -7.010 4.717 1.00 95.94 97 ALA A O 1
ATOM 761 N N . ARG A 1 98 ? -5.678 -7.815 2.623 1.00 96.75 98 ARG A N 1
ATOM 762 C CA . ARG A 1 98 ? -7.053 -7.443 2.252 1.00 96.75 98 ARG A CA 1
ATOM 763 C C . ARG A 1 98 ? -8.093 -8.004 3.226 1.00 96.75 98 ARG A C 1
ATOM 765 O O . ARG A 1 98 ? -9.040 -7.306 3.587 1.00 96.75 98 ARG A O 1
ATOM 772 N N . ALA A 1 99 ? -7.920 -9.242 3.698 1.00 97.50 99 ALA A N 1
ATOM 773 C CA . ALA A 1 99 ? -8.846 -9.872 4.641 1.00 97.50 99 ALA A CA 1
ATOM 774 C C . ALA A 1 99 ? -8.982 -9.093 5.967 1.00 97.50 99 ALA A C 1
ATOM 776 O O . ALA A 1 99 ? -10.060 -9.087 6.568 1.00 97.50 99 ALA A O 1
ATOM 777 N N . CYS A 1 100 ? -7.936 -8.372 6.391 1.00 96.06 100 CYS A N 1
ATOM 778 C CA . CYS A 1 100 ? -7.954 -7.528 7.593 1.00 96.06 100 CYS A CA 1
ATOM 779 C C . CYS A 1 100 ? -8.914 -6.329 7.478 1.00 96.06 100 CYS A C 1
ATOM 781 O O . CYS A 1 100 ? -9.332 -5.780 8.502 1.00 96.06 100 CYS A O 1
ATOM 783 N N . LEU A 1 101 ? -9.273 -5.942 6.250 1.00 96.88 101 LEU A N 1
ATOM 784 C CA . LEU A 1 101 ? -10.081 -4.761 5.934 1.00 96.88 101 LEU A CA 1
ATOM 785 C C . LEU A 1 101 ? -11.578 -5.080 5.776 1.00 96.88 101 LEU A C 1
ATOM 787 O O . LEU A 1 101 ? -12.396 -4.170 5.707 1.00 96.88 101 LEU A O 1
ATOM 791 N N . THR A 1 102 ? -11.952 -6.365 5.750 1.00 93.31 102 THR A N 1
ATOM 792 C CA . THR A 1 102 ? -13.297 -6.858 5.371 1.00 93.31 102 THR A CA 1
ATOM 793 C C . THR A 1 102 ? -14.460 -6.331 6.210 1.00 93.31 102 THR A C 1
ATOM 795 O O . THR A 1 102 ? -15.599 -6.373 5.752 1.00 93.31 102 THR A O 1
ATOM 798 N N . SER A 1 103 ? -14.198 -5.798 7.406 1.00 92.69 103 SER A N 1
ATOM 799 C CA . SER A 1 103 ? -15.217 -5.130 8.221 1.00 92.69 103 SER A CA 1
ATOM 800 C C . SER A 1 103 ? -15.676 -3.778 7.657 1.00 92.69 103 SER A C 1
ATOM 802 O O . SER A 1 103 ? -16.691 -3.265 8.118 1.00 92.69 103 SER A O 1
ATOM 804 N N . HIS A 1 104 ? -14.964 -3.212 6.675 1.00 95.25 104 HIS A N 1
ATOM 805 C CA . HIS A 1 104 ? -15.254 -1.911 6.071 1.00 95.25 104 HIS A CA 1
ATOM 806 C C . HIS A 1 104 ? -15.188 -1.990 4.535 1.00 95.25 104 HIS A C 1
ATOM 808 O O . HIS A 1 104 ? -14.108 -1.847 3.957 1.00 95.25 104 HIS A O 1
ATOM 814 N N . PRO A 1 105 ? -16.334 -2.198 3.857 1.00 95.62 105 PRO A N 1
ATOM 815 C CA . PRO A 1 105 ? -16.391 -2.378 2.405 1.00 95.62 105 PRO A CA 1
ATOM 816 C C . PRO A 1 105 ? -15.751 -1.245 1.595 1.00 95.62 105 PRO A C 1
ATOM 818 O O . PRO A 1 105 ? -15.080 -1.524 0.607 1.00 95.62 105 PRO A O 1
ATOM 821 N N . ASP A 1 106 ? -15.884 0.008 2.035 1.00 95.88 106 ASP A N 1
ATOM 822 C CA . ASP A 1 106 ? -15.301 1.159 1.330 1.00 95.88 106 ASP A CA 1
ATOM 823 C C . ASP A 1 106 ? -13.765 1.125 1.341 1.00 95.88 106 ASP A C 1
ATOM 825 O O . ASP A 1 106 ? -13.120 1.431 0.341 1.00 95.88 106 ASP A O 1
ATOM 829 N N . VAL A 1 107 ? -13.165 0.690 2.455 1.00 95.06 107 VAL A N 1
ATOM 830 C CA . VAL A 1 107 ? -11.706 0.532 2.586 1.00 95.06 107 VAL A CA 1
ATOM 831 C C . VAL A 1 107 ? -11.216 -0.635 1.724 1.00 95.06 107 VAL A C 1
ATOM 833 O O . VAL A 1 107 ? -10.157 -0.555 1.104 1.00 95.06 107 VAL A O 1
ATOM 836 N N . VAL A 1 108 ? -12.005 -1.711 1.637 1.00 96.44 108 VAL A N 1
ATOM 837 C CA . VAL A 1 108 ? -11.726 -2.843 0.740 1.00 96.44 108 VAL A CA 1
ATOM 838 C C . VAL A 1 108 ? -11.788 -2.416 -0.726 1.00 96.44 108 VAL A C 1
ATOM 840 O O . VAL A 1 108 ? -10.908 -2.790 -1.491 1.00 96.44 108 VAL A O 1
ATOM 843 N N . ALA A 1 109 ? -12.783 -1.618 -1.116 1.00 94.94 109 ALA A N 1
ATOM 844 C CA . ALA A 1 109 ? -12.908 -1.124 -2.485 1.00 94.94 109 ALA A CA 1
ATOM 845 C C . ALA A 1 109 ? -11.704 -0.257 -2.883 1.00 94.94 109 ALA A C 1
ATOM 847 O O . ALA A 1 109 ? -11.126 -0.463 -3.947 1.00 94.94 109 ALA A O 1
ATOM 848 N N . GLN A 1 110 ? -11.255 0.636 -1.993 1.00 93.38 110 GLN A N 1
ATOM 849 C CA . GLN A 1 110 ? -10.031 1.413 -2.215 1.00 93.38 110 GLN A CA 1
ATOM 850 C C . GLN A 1 110 ? -8.801 0.516 -2.395 1.00 93.38 110 GLN A C 1
ATOM 852 O O . GLN A 1 110 ? -7.996 0.737 -3.297 1.00 93.38 110 GLN A O 1
ATOM 857 N N . PHE A 1 111 ? -8.656 -0.509 -1.551 1.00 93.38 111 PHE A N 1
ATOM 858 C CA . PHE A 1 111 ? -7.576 -1.483 -1.682 1.00 93.38 111 PHE A CA 1
ATOM 859 C C . PHE A 1 111 ? -7.628 -2.204 -3.038 1.00 93.38 111 PHE A C 1
ATOM 861 O O . PHE A 1 111 ? -6.608 -2.321 -3.720 1.00 93.38 111 PHE A O 1
ATOM 868 N N . ASP A 1 112 ? -8.813 -2.652 -3.450 1.00 92.75 112 ASP A N 1
ATOM 869 C CA . ASP A 1 112 ? -9.008 -3.364 -4.711 1.00 92.75 112 ASP A CA 1
ATOM 870 C C . ASP A 1 112 ? -8.676 -2.483 -5.916 1.00 92.75 112 ASP A C 1
ATOM 872 O O . ASP A 1 112 ? -7.963 -2.921 -6.820 1.00 92.75 112 ASP A O 1
ATOM 876 N N . ASP A 1 113 ? -9.091 -1.220 -5.904 1.00 89.12 113 ASP A N 1
ATOM 877 C CA . ASP A 1 113 ? -8.787 -0.266 -6.972 1.00 89.12 113 ASP A CA 1
ATOM 878 C C . ASP A 1 113 ? -7.289 0.035 -7.107 1.00 89.12 113 ASP A C 1
ATOM 880 O O . ASP A 1 113 ? -6.803 0.317 -8.210 1.00 89.12 113 ASP A O 1
ATOM 884 N N . ILE A 1 114 ? -6.539 -0.043 -6.006 1.00 85.12 114 ILE A N 1
ATOM 885 C CA . ILE A 1 114 ? -5.088 0.168 -6.002 1.00 85.12 114 ILE A CA 1
ATOM 886 C C . ILE A 1 114 ? -4.352 -1.082 -6.500 1.00 85.12 114 ILE A C 1
ATOM 888 O O . ILE A 1 114 ? -3.473 -0.970 -7.361 1.00 85.12 114 ILE A O 1
ATOM 892 N N . PHE A 1 115 ? -4.698 -2.264 -5.983 1.00 84.00 115 PHE A N 1
ATOM 893 C CA . PHE A 1 115 ? -3.868 -3.466 -6.133 1.00 84.00 115 PHE A CA 1
ATOM 894 C C . PHE A 1 115 ? -4.437 -4.546 -7.065 1.00 84.00 115 PHE A C 1
ATOM 896 O O . PHE A 1 115 ? -3.666 -5.350 -7.586 1.00 84.00 115 PHE A O 1
ATOM 903 N N . ILE A 1 116 ? -5.754 -4.590 -7.286 1.00 83.50 116 ILE A N 1
ATOM 904 C CA . ILE A 1 116 ? -6.443 -5.747 -7.885 1.00 83.50 116 ILE A CA 1
ATOM 905 C C . ILE A 1 116 ? -7.082 -5.401 -9.235 1.00 83.50 116 ILE A C 1
ATOM 907 O O . ILE A 1 116 ? -6.886 -6.109 -10.220 1.00 83.50 116 ILE A O 1
ATOM 911 N N . THR A 1 117 ? -7.844 -4.309 -9.306 1.00 77.62 117 THR A N 1
ATOM 912 C CA . THR A 1 117 ? -8.731 -4.018 -10.445 1.00 77.62 117 THR A CA 1
ATOM 913 C C . THR A 1 117 ? -7.964 -3.599 -11.701 1.00 77.62 117 THR A C 1
ATOM 915 O O . THR A 1 117 ? -8.389 -3.878 -12.821 1.00 77.62 117 THR A O 1
ATOM 918 N N . LYS A 1 118 ? -6.818 -2.926 -11.542 1.00 76.56 118 LYS A N 1
ATOM 919 C CA . LYS A 1 118 ? -6.095 -2.318 -12.672 1.00 76.56 118 LYS A CA 1
ATOM 920 C C . LYS A 1 118 ? -5.248 -3.309 -13.471 1.00 76.56 118 LYS A C 1
ATOM 922 O O . LYS A 1 118 ? -5.003 -3.068 -14.650 1.00 76.56 118 LYS A O 1
ATOM 927 N N . ARG A 1 119 ? -4.760 -4.387 -12.845 1.00 78.62 119 ARG A N 1
ATOM 928 C CA . ARG A 1 119 ? -3.883 -5.381 -13.486 1.00 78.62 119 ARG A CA 1
ATOM 929 C C . ARG A 1 119 ? -3.833 -6.698 -12.709 1.00 78.62 119 ARG A C 1
ATOM 931 O O . ARG A 1 119 ? -4.086 -6.688 -11.509 1.00 78.62 119 ARG A O 1
ATOM 938 N N . PRO A 1 120 ? -3.445 -7.821 -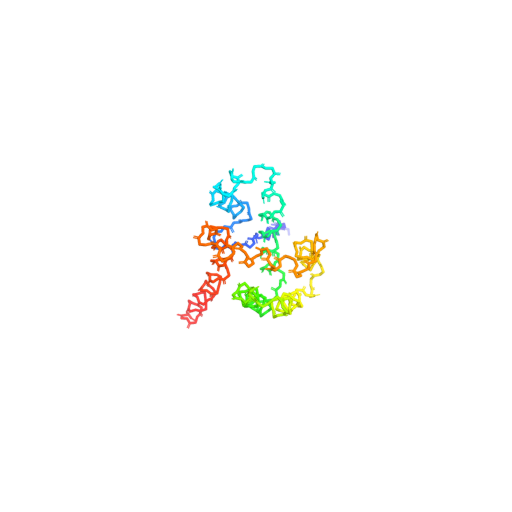13.344 1.00 86.38 120 PRO A N 1
ATOM 939 C CA . PRO A 1 120 ? -3.255 -9.082 -12.636 1.00 86.38 120 PRO A CA 1
ATOM 940 C C . PRO A 1 120 ? -2.218 -8.955 -11.511 1.00 86.38 120 PRO A C 1
ATOM 942 O O . PRO A 1 120 ? -1.111 -8.461 -11.738 1.00 86.38 120 PRO A O 1
ATOM 945 N N . ILE A 1 121 ? -2.541 -9.475 -10.326 1.00 86.94 121 ILE A N 1
ATOM 946 C CA . ILE A 1 121 ? -1.683 -9.411 -9.131 1.00 86.94 121 ILE A CA 1
ATOM 947 C C . ILE A 1 121 ? -0.262 -9.944 -9.391 1.00 86.94 121 ILE A C 1
ATOM 949 O O . ILE A 1 121 ? 0.696 -9.257 -9.031 1.00 86.94 121 ILE A O 1
ATOM 953 N N . PRO A 1 122 ? -0.056 -11.079 -10.096 1.00 86.44 122 PRO A N 1
ATOM 954 C CA . PRO A 1 122 ? 1.297 -11.552 -10.386 1.00 86.44 122 PRO A CA 1
ATOM 955 C C . PRO A 1 122 ? 2.127 -10.584 -11.240 1.00 86.44 122 PRO A C 1
ATOM 957 O O . PRO A 1 122 ? 3.352 -10.582 -11.144 1.00 86.44 122 PRO A O 1
ATOM 960 N N . ALA A 1 123 ? 1.489 -9.782 -12.101 1.00 83.75 123 ALA A N 1
ATOM 961 C CA . ALA A 1 123 ? 2.182 -8.757 -12.880 1.00 83.75 123 ALA A CA 1
ATOM 962 C C . ALA A 1 123 ? 2.588 -7.576 -11.988 1.00 83.75 123 ALA A C 1
ATOM 964 O O . ALA A 1 123 ? 3.754 -7.194 -11.996 1.00 83.75 123 ALA A O 1
ATOM 965 N N . MET A 1 124 ? 1.672 -7.097 -11.139 1.00 86.88 124 MET A N 1
ATOM 966 C CA . MET A 1 124 ? 1.957 -6.064 -10.136 1.00 86.88 124 MET A CA 1
ATOM 967 C C . MET A 1 124 ? 3.132 -6.450 -9.224 1.00 86.88 124 MET A C 1
ATOM 969 O O . MET A 1 124 ? 4.014 -5.632 -8.983 1.00 86.88 124 MET A O 1
ATOM 973 N N . ILE A 1 125 ? 3.173 -7.692 -8.730 1.00 88.50 125 ILE A N 1
ATOM 974 C CA . ILE A 1 125 ? 4.254 -8.154 -7.846 1.00 88.50 125 ILE A CA 1
ATOM 975 C C . ILE A 1 125 ? 5.600 -8.191 -8.574 1.00 88.50 125 ILE A C 1
ATOM 977 O O . ILE A 1 125 ? 6.610 -7.807 -7.991 1.00 88.50 125 ILE A O 1
ATOM 981 N N . ARG A 1 126 ? 5.630 -8.624 -9.841 1.00 85.25 126 ARG A N 1
AT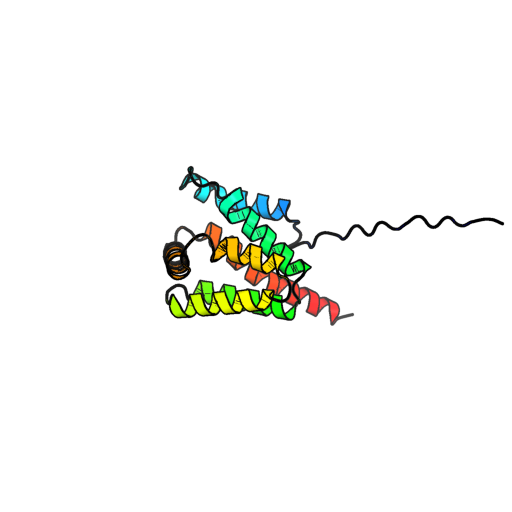OM 982 C CA . ARG A 1 126 ? 6.865 -8.629 -10.639 1.00 85.25 126 ARG A CA 1
ATOM 983 C C . ARG A 1 126 ? 7.402 -7.220 -10.867 1.00 85.25 126 ARG A C 1
ATOM 985 O O . ARG A 1 126 ? 8.581 -6.994 -10.635 1.00 85.25 126 ARG A O 1
ATOM 992 N N . GLU A 1 127 ? 6.537 -6.279 -11.233 1.00 81.38 127 GLU A N 1
ATOM 993 C CA . GLU A 1 127 ? 6.911 -4.865 -11.369 1.00 81.38 127 GLU A CA 1
ATOM 994 C C . GLU A 1 127 ? 7.462 -4.310 -10.047 1.00 81.38 127 GLU A C 1
ATOM 996 O O . GLU A 1 127 ? 8.515 -3.680 -10.027 1.00 81.38 127 GLU A O 1
ATOM 1001 N N . LEU A 1 128 ? 6.799 -4.597 -8.917 1.00 80.75 128 LEU A N 1
ATOM 1002 C CA . LEU A 1 128 ? 7.301 -4.212 -7.594 1.00 80.75 128 LEU A CA 1
ATOM 1003 C C . LEU A 1 128 ? 8.665 -4.836 -7.295 1.00 80.75 128 LEU A C 1
ATOM 1005 O O . LEU A 1 128 ? 9.531 -4.155 -6.752 1.00 80.75 128 LEU A O 1
ATOM 1009 N N . HIS A 1 129 ? 8.870 -6.108 -7.643 1.00 85.94 129 HIS A N 1
ATOM 1010 C CA . HIS A 1 129 ? 10.147 -6.787 -7.456 1.00 85.94 129 HIS A CA 1
ATOM 1011 C C . HIS A 1 129 ? 11.268 -6.130 -8.266 1.00 85.94 129 HIS A C 1
ATOM 1013 O O . HIS A 1 129 ? 12.365 -5.937 -7.741 1.00 85.94 129 HIS A O 1
ATOM 1019 N N . GLU A 1 130 ? 10.995 -5.766 -9.520 1.00 81.94 130 GLU A N 1
ATOM 1020 C CA . GLU A 1 130 ? 11.951 -5.084 -10.395 1.00 81.94 130 GLU A CA 1
ATOM 1021 C C . GLU A 1 130 ? 12.372 -3.736 -9.801 1.00 81.94 130 GLU A C 1
ATOM 1023 O O . GLU A 1 130 ? 13.570 -3.501 -9.638 1.00 81.94 130 GLU A O 1
ATOM 1028 N N . VAL A 1 131 ? 11.404 -2.917 -9.374 1.00 72.88 131 VAL A N 1
ATOM 1029 C CA . VAL A 1 131 ? 11.639 -1.607 -8.735 1.00 72.88 131 VAL A CA 1
ATOM 1030 C C . VAL A 1 131 ? 12.368 -1.746 -7.387 1.00 72.88 131 VAL A C 1
ATOM 1032 O O . VAL A 1 131 ? 13.258 -0.964 -7.063 1.00 72.88 131 VAL A O 1
ATOM 1035 N N . LEU A 1 132 ? 12.028 -2.753 -6.576 1.00 75.25 132 LEU A N 1
ATOM 1036 C CA . LEU A 1 132 ? 12.696 -3.012 -5.290 1.00 75.25 132 LEU A CA 1
ATOM 1037 C C . LEU A 1 132 ? 14.135 -3.521 -5.459 1.00 75.25 132 LEU A C 1
ATOM 1039 O O . LEU A 1 132 ? 14.988 -3.278 -4.602 1.00 75.25 132 LEU A O 1
ATOM 1043 N N . SER A 1 133 ? 14.410 -4.243 -6.545 1.00 77.06 133 SER A N 1
ATOM 1044 C CA . SER A 1 133 ? 15.717 -4.851 -6.814 1.00 77.06 133 SER A CA 1
ATOM 1045 C C . SER A 1 133 ? 16.686 -3.885 -7.498 1.00 77.06 133 SER A C 1
ATOM 1047 O O . SER A 1 133 ? 17.910 -4.037 -7.388 1.00 77.06 133 SER A O 1
ATOM 1049 N N . THR A 1 134 ? 16.181 -2.854 -8.174 1.00 64.31 134 THR A N 1
ATOM 1050 C CA . THR A 1 134 ? 16.994 -1.760 -8.697 1.00 64.31 134 THR A CA 1
ATOM 1051 C C . THR A 1 134 ? 17.379 -0.826 -7.543 1.00 64.31 134 THR A C 1
ATOM 1053 O O . THR A 1 134 ? 16.594 -0.025 -7.049 1.00 64.31 134 THR A O 1
ATOM 1056 N N . LYS A 1 135 ? 18.655 -0.862 -7.123 1.00 49.78 135 LYS A N 1
ATOM 1057 C CA . LYS A 1 135 ? 19.267 0.009 -6.082 1.00 49.78 135 LYS A CA 1
ATOM 1058 C C . LYS A 1 135 ? 19.085 1.540 -6.273 1.00 49.78 135 LYS A C 1
ATOM 1060 O O . LYS A 1 135 ? 19.675 2.309 -5.519 1.00 49.78 135 LYS A O 1
ATOM 1065 N N . LYS A 1 136 ? 18.340 1.996 -7.285 1.00 45.81 136 LYS A N 1
ATOM 1066 C CA . LYS A 1 136 ? 18.090 3.403 -7.629 1.00 45.81 136 LYS A CA 1
ATOM 1067 C C . LYS A 1 136 ? 16.674 3.898 -7.311 1.00 45.81 136 LYS A C 1
ATOM 1069 O O . LYS A 1 136 ? 16.494 5.109 -7.284 1.00 45.81 136 LYS A O 1
ATOM 1074 N N . GLU A 1 137 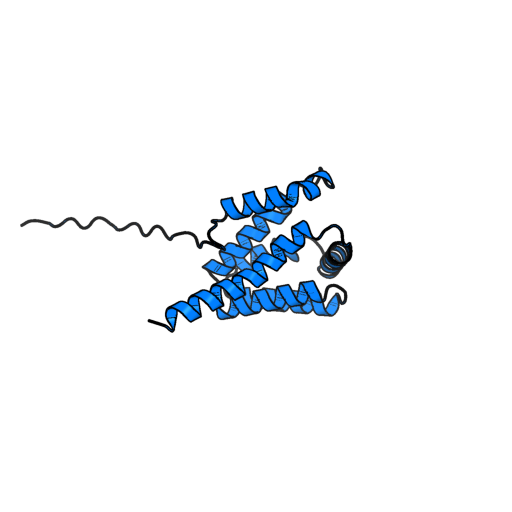? 15.703 3.030 -7.033 1.00 49.34 137 GLU A N 1
ATOM 1075 C CA . GLU A 1 137 ? 14.296 3.434 -6.826 1.00 49.34 137 GLU A CA 1
ATOM 1076 C C . GLU A 1 137 ? 13.836 3.258 -5.369 1.00 49.34 137 GLU A C 1
ATOM 1078 O O . GLU A 1 137 ? 12.677 2.998 -5.054 1.00 49.34 137 GLU A O 1
ATOM 1083 N N . THR A 1 138 ? 14.760 3.480 -4.436 1.00 47.56 138 THR A N 1
ATOM 1084 C CA . THR A 1 138 ? 14.510 3.433 -2.993 1.00 47.56 138 THR A CA 1
ATOM 1085 C C . THR A 1 138 ? 13.618 4.572 -2.492 1.00 47.56 138 THR A C 1
ATOM 1087 O O . THR A 1 138 ? 13.081 4.455 -1.400 1.00 47.56 138 THR A O 1
ATOM 1090 N N . ALA A 1 139 ? 13.412 5.652 -3.255 1.00 44.94 139 ALA A N 1
ATOM 1091 C CA . ALA A 1 139 ? 12.713 6.847 -2.770 1.00 44.94 139 ALA A CA 1
ATOM 1092 C C . ALA A 1 139 ? 11.199 6.639 -2.559 1.00 44.94 139 ALA A C 1
ATOM 1094 O O . ALA A 1 139 ? 10.679 6.972 -1.497 1.00 44.94 139 ALA A O 1
ATOM 1095 N N . LEU A 1 140 ? 10.485 6.031 -3.515 1.00 44.47 140 LEU A N 1
ATOM 1096 C CA . LEU A 1 140 ? 9.037 5.774 -3.388 1.00 44.47 140 LEU A CA 1
ATOM 1097 C C . LEU A 1 140 ? 8.729 4.646 -2.395 1.00 44.47 140 LEU A C 1
ATOM 1099 O O . LEU A 1 140 ? 7.772 4.726 -1.625 1.00 44.47 140 LEU A O 1
ATOM 1103 N N . LEU A 1 141 ? 9.572 3.612 -2.368 1.00 46.81 141 LEU A N 1
ATOM 1104 C CA . LEU A 1 141 ? 9.398 2.464 -1.477 1.00 46.81 141 LEU A CA 1
ATOM 1105 C C . LEU A 1 141 ? 9.894 2.743 -0.059 1.00 46.81 141 LEU A C 1
ATOM 1107 O O . LEU A 1 141 ? 9.306 2.216 0.879 1.00 46.81 141 LEU A O 1
ATOM 1111 N N . GLN A 1 142 ? 10.881 3.627 0.145 1.00 46.12 142 GLN A N 1
ATOM 1112 C CA . GLN A 1 142 ? 11.159 4.153 1.483 1.00 46.12 142 GLN A CA 1
ATOM 1113 C C . GLN A 1 142 ? 9.950 4.902 2.023 1.00 46.12 142 GLN A C 1
ATOM 1115 O O . GLN A 1 142 ? 9.656 4.733 3.194 1.00 46.12 142 GLN A O 1
ATOM 1120 N N . ILE A 1 143 ? 9.197 5.656 1.226 1.00 47.06 143 ILE A N 1
ATOM 1121 C CA . ILE A 1 143 ? 8.009 6.351 1.743 1.00 47.06 143 ILE A CA 1
ATOM 1122 C C . ILE A 1 143 ? 6.944 5.346 2.215 1.00 47.06 143 ILE A C 1
ATOM 1124 O O . ILE A 1 143 ? 6.425 5.501 3.315 1.00 47.06 143 ILE A O 1
ATOM 1128 N N . ILE A 1 144 ? 6.687 4.269 1.465 1.00 44.72 144 ILE A N 1
ATOM 1129 C CA . ILE A 1 144 ? 5.709 3.233 1.852 1.00 44.72 144 ILE A CA 1
ATOM 1130 C C . ILE A 1 144 ? 6.228 2.346 3.011 1.00 44.72 144 ILE A C 1
ATOM 1132 O O . ILE A 1 144 ? 5.489 2.064 3.953 1.00 44.72 144 ILE A O 1
ATOM 1136 N N . SER A 1 145 ? 7.507 1.943 3.010 1.00 43.25 145 SER A N 1
ATOM 1137 C CA . SER A 1 145 ? 8.088 1.064 4.049 1.00 43.25 145 SER A CA 1
ATOM 1138 C C . SER A 1 145 ? 8.443 1.799 5.352 1.00 43.25 145 SER A C 1
ATOM 1140 O O . SER A 1 145 ? 8.306 1.239 6.443 1.00 43.25 145 SER A O 1
ATOM 1142 N N . THR A 1 146 ? 8.848 3.072 5.269 1.00 42.44 146 THR A N 1
ATOM 1143 C CA . THR A 1 146 ? 9.114 3.922 6.446 1.00 42.44 146 THR A CA 1
ATOM 1144 C C . THR A 1 146 ? 7.802 4.245 7.160 1.00 42.44 146 THR A C 1
ATOM 1146 O O . THR A 1 146 ? 7.752 4.209 8.383 1.00 42.44 146 THR A O 1
ATOM 1149 N N . GLN A 1 147 ? 6.696 4.429 6.426 1.00 49.69 147 GLN A N 1
ATOM 1150 C CA . GLN A 1 147 ? 5.368 4.596 7.028 1.00 49.69 147 GLN A CA 1
ATOM 1151 C C . GLN A 1 147 ? 4.917 3.353 7.815 1.00 49.69 147 GLN A C 1
ATOM 1153 O O . GLN A 1 147 ? 4.403 3.498 8.923 1.00 49.69 147 GLN A O 1
ATOM 1158 N N . ALA A 1 148 ? 5.166 2.136 7.313 1.00 42.44 148 ALA A N 1
ATOM 1159 C CA . ALA A 1 148 ? 4.814 0.897 8.018 1.00 42.44 148 ALA A CA 1
ATOM 1160 C C . ALA A 1 148 ? 5.650 0.656 9.295 1.00 42.44 148 ALA A C 1
ATOM 1162 O O . ALA A 1 148 ? 5.124 0.174 10.299 1.00 42.44 148 ALA A O 1
ATOM 1163 N N . THR A 1 149 ? 6.936 1.018 9.283 1.00 38.97 149 THR A N 1
ATOM 1164 C CA . THR A 1 149 ? 7.865 0.789 10.407 1.00 38.97 149 THR A CA 1
ATOM 1165 C C . THR A 1 149 ? 7.828 1.898 11.464 1.00 38.97 149 THR A C 1
ATOM 1167 O O . THR A 1 149 ? 7.909 1.617 12.662 1.00 38.97 149 THR A O 1
ATOM 1170 N N . GLU A 1 150 ? 7.632 3.159 11.072 1.00 42.69 150 GLU A N 1
ATOM 1171 C CA . GLU A 1 150 ? 7.503 4.272 12.022 1.00 42.69 150 GLU A CA 1
ATOM 1172 C C . GLU A 1 150 ? 6.152 4.277 12.740 1.00 42.69 150 GLU A C 1
ATOM 1174 O O . GLU A 1 150 ? 6.087 4.662 13.912 1.00 42.69 150 GLU A O 1
ATOM 1179 N N . LEU A 1 151 ? 5.087 3.786 12.095 1.00 43.69 151 LEU A N 1
ATOM 1180 C CA . LEU A 1 151 ? 3.801 3.585 12.758 1.00 43.69 151 LEU A CA 1
ATOM 1181 C C . LEU A 1 151 ? 3.889 2.553 13.880 1.00 43.69 151 LEU A C 1
ATOM 1183 O O . LEU A 1 151 ? 3.313 2.779 14.944 1.00 43.69 151 LEU A O 1
ATOM 1187 N N . ASP A 1 152 ? 4.641 1.468 13.700 1.00 42.12 152 ASP A N 1
ATOM 1188 C CA . ASP A 1 152 ? 4.850 0.480 14.760 1.00 42.12 152 ASP A CA 1
ATOM 1189 C C . ASP A 1 152 ? 5.619 1.094 15.949 1.00 42.12 152 ASP A C 1
ATOM 1191 O O . ASP A 1 152 ? 5.184 1.020 17.103 1.00 42.12 152 ASP A O 1
ATOM 1195 N N . MET A 1 153 ? 6.684 1.862 15.680 1.00 39.41 153 MET A N 1
ATOM 1196 C CA . MET A 1 153 ? 7.433 2.566 16.732 1.00 39.41 153 MET A CA 1
ATOM 1197 C C . MET A 1 153 ? 6.637 3.678 17.438 1.00 39.41 153 MET A C 1
ATOM 1199 O O . MET A 1 153 ? 6.791 3.868 18.650 1.00 39.41 153 MET A O 1
ATOM 1203 N N . ALA A 1 154 ? 5.779 4.420 16.732 1.00 45.41 154 ALA A N 1
ATOM 1204 C CA . ALA A 1 154 ? 4.935 5.458 17.326 1.00 45.41 154 ALA A CA 1
ATOM 1205 C C . ALA A 1 154 ? 3.878 4.863 18.278 1.00 45.41 154 ALA A C 1
ATOM 1207 O O . ALA A 1 154 ? 3.616 5.423 19.350 1.00 45.41 154 ALA A O 1
ATOM 1208 N N . HIS A 1 155 ? 3.323 3.694 17.940 1.00 47.16 155 HIS A N 1
ATOM 1209 C CA . HIS A 1 155 ? 2.409 2.950 18.810 1.00 47.16 155 HIS A CA 1
ATOM 1210 C C . HIS A 1 155 ? 3.118 2.364 20.041 1.00 47.16 155 HIS A C 1
ATOM 1212 O O . HIS A 1 155 ? 2.569 2.425 21.147 1.00 47.16 155 HIS A O 1
ATOM 1218 N N . VAL A 1 156 ? 4.355 1.875 19.893 1.00 42.69 156 VAL A N 1
ATOM 1219 C CA . VAL A 1 156 ? 5.193 1.427 21.021 1.00 42.69 156 VAL A CA 1
ATOM 1220 C C . VAL A 1 156 ? 5.491 2.586 21.980 1.00 42.69 156 VAL A C 1
ATOM 1222 O O . VAL A 1 156 ? 5.303 2.450 23.190 1.00 42.69 156 VAL A O 1
ATOM 1225 N N . LYS A 1 157 ? 5.856 3.767 21.463 1.00 39.62 157 LYS A N 1
ATOM 1226 C CA . LYS A 1 157 ? 6.113 4.961 22.290 1.00 39.62 157 LYS A CA 1
ATOM 1227 C C . LYS A 1 157 ? 4.862 5.455 23.028 1.00 39.62 157 LYS A C 1
ATOM 1229 O O . LYS A 1 157 ? 4.948 5.751 24.219 1.00 39.62 157 LYS A O 1
ATOM 1234 N N . LYS A 1 158 ? 3.687 5.480 22.380 1.00 50.66 158 LYS A N 1
ATOM 1235 C CA . LYS A 1 158 ? 2.409 5.830 23.042 1.00 50.66 158 LYS A CA 1
ATOM 1236 C C . LYS A 1 158 ? 2.039 4.858 24.171 1.00 50.66 158 LYS A C 1
ATOM 1238 O O . LYS A 1 158 ? 1.464 5.294 25.166 1.00 50.66 158 LYS A O 1
ATOM 1243 N N . ARG A 1 159 ? 2.371 3.564 24.051 1.00 47.06 159 ARG A N 1
ATOM 1244 C CA . ARG A 1 159 ? 2.167 2.574 25.126 1.00 47.06 159 ARG A CA 1
ATOM 1245 C C . ARG A 1 159 ? 3.097 2.805 26.314 1.00 47.06 159 ARG A C 1
ATOM 1247 O O . ARG A 1 159 ? 2.614 2.817 27.437 1.00 47.06 159 ARG A O 1
ATOM 1254 N N . ILE A 1 160 ? 4.384 3.061 26.075 1.00 46.00 160 ILE A N 1
ATOM 1255 C CA . ILE A 1 160 ? 5.362 3.302 27.152 1.00 46.00 160 ILE A CA 1
ATOM 1256 C C . ILE A 1 160 ? 4.955 4.508 28.010 1.00 46.00 160 ILE A C 1
ATOM 1258 O O . ILE A 1 160 ? 4.989 4.423 29.235 1.00 46.00 160 ILE A O 1
ATOM 1262 N N . VAL A 1 161 ? 4.489 5.592 27.381 1.00 45.56 161 VAL A N 1
ATOM 1263 C CA . VAL A 1 161 ? 4.058 6.812 28.086 1.00 45.56 161 VAL A CA 1
ATOM 1264 C C . VAL A 1 161 ? 2.752 6.612 28.870 1.00 45.56 161 VAL A C 1
ATOM 1266 O O . VAL A 1 161 ? 2.573 7.217 29.920 1.00 45.56 161 VAL A O 1
ATOM 1269 N N . ARG A 1 162 ? 1.841 5.741 28.411 1.00 47.00 162 ARG A N 1
ATOM 1270 C CA . ARG A 1 162 ? 0.584 5.435 29.125 1.00 47.00 162 ARG A CA 1
ATOM 1271 C C . ARG A 1 162 ? 0.739 4.412 30.252 1.00 47.00 162 ARG A C 1
ATOM 1273 O O . ARG A 1 162 ? -0.141 4.325 31.093 1.00 47.00 162 ARG A O 1
ATOM 1280 N N . SER A 1 163 ? 1.821 3.634 30.271 1.00 43.47 163 SER A N 1
ATOM 1281 C CA . SER A 1 163 ? 2.117 2.666 31.340 1.00 43.47 163 SER A CA 1
ATOM 1282 C C . SER A 1 163 ? 2.965 3.249 32.478 1.00 43.47 163 SER A C 1
ATOM 1284 O O . SER A 1 163 ? 3.306 2.523 33.407 1.00 43.47 163 SER A O 1
ATOM 1286 N N . THR A 1 164 ? 3.328 4.533 32.397 1.00 46.00 164 THR A N 1
ATOM 1287 C CA . THR A 1 164 ? 4.121 5.259 33.408 1.00 46.00 164 THR A CA 1
ATOM 1288 C C . THR A 1 164 ? 3.352 6.389 34.109 1.00 46.00 164 THR A C 1
ATOM 1290 O O . THR A 1 164 ? 3.969 7.177 34.824 1.00 46.00 164 THR A O 1
ATOM 1293 N N . GLN A 1 165 ? 2.023 6.453 33.952 1.00 41.22 165 GLN A N 1
ATOM 1294 C CA . GLN A 1 165 ? 1.128 7.313 34.742 1.00 41.22 165 GLN A CA 1
ATOM 1295 C C . GLN A 1 165 ? 0.157 6.485 35.576 1.00 41.22 165 GLN A C 1
ATOM 1297 O O . GLN A 1 165 ? -0.310 5.445 35.061 1.00 41.22 165 GLN A O 1
#

Foldseek 3Di:
DDDDDDDDDPPPPPQDDQVNDDLVRLLVVLCVLCVVVCVVPVVDPCSVLPRNLVSVLLSCCVVPFDPVLSLLLLVLQLVLLVVLVDLVSNVVSLVSSLVSCVVPVVSSVSSCSNQPPPDHNSVVSNVSVVLSVPPPNVRNVCSVNVSSVVVVVVVVVVVVVVVVD

pLDDT: mean 74.91, std 20.13, range [36.84, 97.69]

Sequence (165 aa):
MSSSDTGPATSQATEPEILGRNREGMIADTLKNGEDVQKLYPDVNFKEAVVEPTVHLTFDIQKYISDANQRRYNTLIAEMLQNTADPGLAERLLWEARACLTSHPDVVAQFDDIFITKRPIPAMIRELHEVLSTKKETALLQIISTQATELDMAHVKKRIVRSTQ